Protein AF-A0A7L5YGP9-F1 (afdb_monomer_lite)

Structure (mmCIF, N/CA/C/O backbone):
data_AF-A0A7L5YGP9-F1
#
_entry.id   AF-A0A7L5YGP9-F1
#
loop_
_atom_site.group_PDB
_atom_site.id
_atom_site.type_symbol
_atom_site.label_atom_id
_atom_site.label_alt_id
_atom_site.label_comp_id
_atom_site.label_asym_id
_atom_site.label_entity_id
_atom_site.label_seq_id
_atom_site.pdbx_PDB_ins_code
_atom_site.Cartn_x
_atom_site.Cartn_y
_atom_site.Cartn_z
_atom_site.occupancy
_atom_site.B_iso_or_equiv
_atom_site.auth_seq_id
_atom_site.auth_comp_id
_atom_site.auth_asym_id
_atom_site.auth_atom_id
_atom_site.pdbx_PDB_model_num
ATOM 1 N N . MET A 1 1 ? -10.619 14.616 3.773 1.00 59.09 1 MET A N 1
ATOM 2 C CA . MET A 1 1 ? -10.717 13.932 5.082 1.00 59.09 1 MET A CA 1
ATOM 3 C C . MET A 1 1 ? -9.384 13.248 5.372 1.00 59.09 1 MET A C 1
ATOM 5 O O . MET A 1 1 ? -8.790 12.731 4.436 1.00 59.09 1 MET A O 1
ATOM 9 N N . LYS A 1 2 ? -8.867 13.290 6.608 1.00 81.75 2 LYS A N 1
ATOM 10 C CA . LYS A 1 2 ? -7.596 12.637 6.983 1.00 81.75 2 LYS A CA 1
ATOM 11 C C . LYS A 1 2 ? -7.876 11.243 7.558 1.00 81.75 2 LYS A C 1
ATOM 13 O O . LYS A 1 2 ? -7.812 11.047 8.763 1.00 81.75 2 LYS A O 1
ATOM 18 N N . LEU A 1 3 ? -8.242 10.312 6.679 1.00 85.75 3 LEU A N 1
ATOM 19 C CA . LEU A 1 3 ? -8.763 8.989 7.045 1.00 85.75 3 LEU A CA 1
ATOM 20 C C . LEU A 1 3 ? -7.790 8.154 7.892 1.00 85.75 3 LEU A C 1
ATOM 22 O O . LEU A 1 3 ? -8.204 7.544 8.867 1.00 85.75 3 LEU A O 1
ATOM 26 N N . LEU A 1 4 ? -6.489 8.204 7.590 1.00 86.38 4 LEU A N 1
ATOM 27 C CA . LEU A 1 4 ? -5.460 7.469 8.339 1.00 86.38 4 LEU A CA 1
ATOM 28 C C . LEU A 1 4 ? -5.273 7.932 9.800 1.00 86.38 4 LEU A C 1
ATOM 30 O O . LEU A 1 4 ? -4.543 7.290 10.545 1.00 86.38 4 LEU A O 1
ATOM 34 N N . GLY A 1 5 ? -5.909 9.033 10.216 1.00 85.88 5 GLY A N 1
ATOM 35 C CA . GLY A 1 5 ? -5.945 9.464 11.617 1.00 85.88 5 GLY A CA 1
ATOM 36 C C . GLY A 1 5 ? -7.137 8.920 12.413 1.00 85.88 5 GLY A C 1
ATOM 37 O O . GLY A 1 5 ? -7.219 9.179 13.611 1.00 85.88 5 GLY A O 1
ATOM 38 N N . ASP A 1 6 ? -8.072 8.214 11.772 1.00 89.75 6 ASP A N 1
ATOM 39 C CA . ASP A 1 6 ? -9.217 7.598 12.441 1.00 89.75 6 ASP A CA 1
ATOM 40 C C . ASP A 1 6 ? -8.780 6.291 13.135 1.00 89.75 6 ASP A C 1
ATOM 42 O O . ASP A 1 6 ? -8.277 5.392 12.456 1.00 89.75 6 ASP A O 1
ATOM 46 N N . PRO A 1 7 ? -8.967 6.139 14.461 1.00 87.50 7 PRO A N 1
ATOM 47 C CA . PRO A 1 7 ? -8.536 4.941 15.188 1.00 87.50 7 PRO A CA 1
ATOM 48 C C . PRO A 1 7 ? -9.210 3.645 14.717 1.00 87.50 7 PRO A C 1
ATOM 50 O O . PRO A 1 7 ? -8.584 2.582 14.707 1.00 87.50 7 PRO A O 1
ATOM 53 N N . THR A 1 8 ? -10.481 3.722 14.316 1.00 89.81 8 THR A N 1
ATOM 54 C CA . THR A 1 8 ? -11.241 2.573 13.806 1.00 89.81 8 THR A CA 1
ATOM 55 C C . THR A 1 8 ? -10.663 2.140 12.472 1.00 89.81 8 THR A C 1
ATOM 57 O O . THR A 1 8 ? -10.391 0.958 12.259 1.00 89.81 8 THR A O 1
ATOM 60 N N . LEU A 1 9 ? -10.410 3.106 11.587 1.00 87.56 9 LEU A N 1
ATOM 61 C CA . LEU A 1 9 ? -9.833 2.817 10.285 1.00 87.56 9 LEU A CA 1
ATOM 62 C C . LEU A 1 9 ? -8.386 2.334 10.398 1.00 87.56 9 LEU A C 1
ATOM 64 O O . LEU A 1 9 ? -8.025 1.390 9.710 1.00 87.56 9 LEU A O 1
ATOM 68 N N . ALA A 1 10 ? -7.576 2.918 11.280 1.00 86.00 10 ALA A N 1
ATOM 69 C CA . ALA A 1 10 ? -6.208 2.467 11.530 1.00 86.00 10 ALA A CA 1
ATOM 70 C C . ALA A 1 10 ? -6.171 1.003 11.999 1.00 86.00 10 ALA A C 1
ATOM 72 O O . ALA A 1 10 ? -5.343 0.227 11.528 1.00 86.00 10 ALA A O 1
ATOM 73 N N . THR A 1 11 ? -7.111 0.607 12.864 1.00 89.12 11 THR A N 1
ATOM 74 C CA . THR A 1 11 ? -7.249 -0.787 13.315 1.00 89.12 11 THR A CA 1
ATOM 75 C C . THR A 1 11 ? -7.596 -1.725 12.159 1.00 89.12 11 THR A C 1
ATOM 77 O O . THR A 1 11 ? -6.990 -2.785 12.033 1.00 89.12 11 THR A O 1
ATOM 80 N N . LEU A 1 12 ? -8.548 -1.336 11.305 1.00 88.94 12 LEU A N 1
ATOM 81 C CA . LEU A 1 12 ? -8.961 -2.131 10.143 1.00 88.94 12 LEU A CA 1
ATOM 82 C C . LEU A 1 12 ? -7.848 -2.241 9.099 1.00 88.94 12 LEU A C 1
ATOM 84 O O . LEU A 1 12 ? -7.558 -3.329 8.614 1.00 88.94 12 LEU A O 1
ATOM 88 N N . ILE A 1 13 ? -7.206 -1.119 8.774 1.00 89.50 13 ILE A N 1
ATOM 89 C CA . ILE A 1 13 ? -6.103 -1.053 7.816 1.00 89.50 13 ILE A CA 1
ATOM 90 C C . ILE A 1 13 ? -4.961 -1.953 8.279 1.00 89.50 13 ILE A C 1
ATOM 92 O O . ILE A 1 13 ? -4.471 -2.723 7.463 1.00 89.50 13 ILE A O 1
ATOM 96 N N . GLY A 1 14 ? -4.635 -1.961 9.577 1.00 87.19 14 GLY A N 1
ATOM 97 C CA . GLY A 1 14 ? -3.606 -2.823 10.166 1.00 87.19 14 GLY A CA 1
ATOM 98 C C . GLY A 1 14 ? -3.803 -4.332 9.954 1.00 87.19 14 GLY A C 1
ATOM 99 O O . GLY A 1 14 ? -2.858 -5.087 10.159 1.00 87.19 14 GLY A O 1
ATOM 100 N N . GLN A 1 15 ? -4.992 -4.778 9.535 1.00 91.31 15 GLN A N 1
ATOM 101 C CA . GLN A 1 15 ? -5.285 -6.179 9.215 1.00 91.31 15 GLN A CA 1
ATOM 102 C C . GLN A 1 15 ? -5.051 -6.536 7.740 1.00 91.31 15 GLN A C 1
ATOM 104 O O . GLN A 1 15 ? -5.128 -7.711 7.391 1.00 91.31 15 GLN A O 1
ATOM 109 N N . ALA A 1 16 ? -4.801 -5.556 6.868 1.00 92.50 16 ALA A N 1
ATOM 110 C CA . ALA A 1 16 ? -4.566 -5.803 5.451 1.00 92.50 16 ALA A CA 1
ATOM 111 C C . ALA A 1 16 ? -3.155 -6.347 5.198 1.00 92.50 16 ALA A C 1
ATOM 113 O O . ALA A 1 16 ? -2.187 -5.865 5.795 1.00 92.50 16 ALA A O 1
ATOM 114 N N . ASP A 1 17 ? -3.045 -7.275 4.242 1.00 92.38 17 ASP A N 1
ATOM 115 C CA . ASP A 1 17 ? -1.775 -7.893 3.830 1.00 92.38 17 ASP A CA 1
ATOM 116 C C . ASP A 1 17 ? -0.744 -6.864 3.343 1.00 92.38 17 ASP A C 1
ATOM 118 O O . ASP A 1 17 ? 0.457 -7.030 3.546 1.00 92.38 17 ASP A O 1
ATOM 122 N N . GLN A 1 18 ? -1.208 -5.780 2.710 1.00 92.88 18 GLN A N 1
ATOM 123 C CA . GLN A 1 18 ? -0.363 -4.679 2.260 1.00 92.88 18 GLN A CA 1
ATOM 124 C C . GLN A 1 18 ? -1.086 -3.334 2.390 1.00 92.88 18 GLN A C 1
ATOM 126 O O . GLN A 1 18 ? -2.252 -3.193 2.020 1.00 92.88 18 GLN A O 1
ATOM 131 N N . GLN A 1 19 ? -0.372 -2.328 2.901 1.00 93.94 19 GLN A N 1
ATOM 132 C CA . GLN A 1 19 ? -0.905 -1.001 3.207 1.00 93.94 19 GLN A CA 1
ATOM 133 C C . GLN A 1 19 ? 0.107 0.054 2.767 1.00 93.94 19 GLN A C 1
ATOM 135 O O . GLN A 1 19 ? 1.179 0.161 3.356 1.00 93.94 19 GLN A O 1
ATOM 140 N N . VAL A 1 20 ? -0.223 0.835 1.738 1.00 94.75 20 VAL A N 1
ATOM 141 C CA . VAL A 1 20 ? 0.702 1.831 1.181 1.00 94.75 20 VAL A CA 1
ATOM 142 C C . VAL A 1 20 ? 0.018 3.185 1.057 1.00 94.75 20 VAL A C 1
ATOM 144 O O . VAL A 1 20 ? -1.061 3.302 0.474 1.00 94.75 20 VAL A O 1
ATOM 147 N N . ALA A 1 21 ? 0.677 4.228 1.556 1.00 94.38 21 ALA A N 1
ATOM 148 C CA . ALA A 1 21 ? 0.333 5.617 1.291 1.00 94.38 21 ALA A CA 1
ATOM 149 C C . ALA A 1 21 ? 1.332 6.231 0.302 1.00 94.38 21 ALA A C 1
ATOM 151 O O . ALA A 1 21 ? 2.539 6.034 0.407 1.00 94.38 21 ALA A O 1
ATOM 152 N N . CYS A 1 22 ? 0.839 7.020 -0.654 1.00 95.31 22 CYS A N 1
ATOM 153 C CA . CYS A 1 22 ? 1.704 7.756 -1.577 1.00 95.31 22 CYS A CA 1
ATOM 154 C C . CYS A 1 22 ? 2.541 8.799 -0.819 1.00 95.31 22 CYS A C 1
ATOM 156 O O . CYS A 1 22 ? 1.984 9.728 -0.227 1.00 95.31 22 CYS A O 1
ATOM 158 N N . GLU A 1 23 ? 3.868 8.693 -0.891 1.00 96.38 23 GLU A N 1
ATOM 159 C CA . GLU A 1 23 ? 4.813 9.568 -0.186 1.00 96.38 23 GLU A CA 1
ATOM 160 C C . GLU A 1 23 ? 4.650 11.045 -0.564 1.00 96.38 23 GLU A C 1
ATOM 162 O O . GLU A 1 23 ? 4.625 11.917 0.304 1.00 96.38 23 GLU A O 1
ATOM 167 N N . HIS A 1 24 ? 4.447 11.326 -1.853 1.00 95.19 24 HIS A N 1
ATOM 168 C CA . HIS A 1 24 ? 4.329 12.685 -2.371 1.00 95.19 24 HIS A CA 1
ATOM 169 C C . HIS A 1 24 ? 3.052 13.346 -1.851 1.00 95.19 24 HIS A C 1
ATOM 171 O O . HIS A 1 24 ? 3.060 14.503 -1.426 1.00 95.19 24 HIS A O 1
ATOM 177 N N . SER A 1 25 ? 1.946 12.599 -1.850 1.00 93.62 25 SER A N 1
ATOM 178 C CA . SER A 1 25 ? 0.684 13.060 -1.278 1.00 93.62 25 SER A CA 1
ATOM 179 C C . SER A 1 25 ? 0.799 13.227 0.234 1.00 93.62 25 SER A C 1
ATOM 181 O O . SER A 1 25 ? 0.351 14.245 0.762 1.00 93.62 25 SER A O 1
ATOM 183 N N . TRP A 1 26 ? 1.423 12.278 0.935 1.00 94.81 26 TRP A N 1
ATOM 184 C CA . TRP A 1 26 ? 1.592 12.357 2.382 1.00 94.81 26 TRP A CA 1
ATOM 185 C C . TRP A 1 26 ? 2.388 13.595 2.782 1.00 94.81 26 TRP A C 1
ATOM 187 O O . TRP A 1 26 ? 1.882 14.424 3.536 1.00 94.81 26 TRP A O 1
ATOM 197 N N . PHE A 1 27 ? 3.573 13.794 2.205 1.00 94.62 27 PHE A N 1
ATOM 198 C CA . PHE A 1 27 ? 4.403 14.963 2.482 1.00 94.62 27 PHE A CA 1
ATOM 199 C C . PHE A 1 27 ? 3.665 16.271 2.171 1.00 94.62 27 PHE A C 1
ATOM 201 O O . PHE A 1 27 ? 3.659 17.194 2.985 1.00 94.62 27 PHE A O 1
ATOM 208 N N . ARG A 1 28 ? 2.959 16.336 1.034 1.00 95.12 28 ARG A N 1
ATOM 209 C CA . ARG A 1 28 ? 2.198 17.527 0.630 1.00 95.12 28 ARG A CA 1
ATOM 210 C C . ARG A 1 28 ? 1.103 17.917 1.629 1.00 95.12 28 ARG A C 1
ATOM 212 O O . ARG A 1 28 ? 0.867 19.108 1.812 1.00 95.12 28 ARG A O 1
ATOM 219 N N . PHE A 1 29 ? 0.409 16.951 2.233 1.00 93.44 29 PHE A N 1
ATOM 220 C CA . PHE A 1 29 ? -0.783 17.220 3.057 1.00 93.44 29 PHE A CA 1
ATOM 221 C C . PHE A 1 29 ? -0.577 17.034 4.567 1.00 93.44 29 PHE A C 1
ATOM 223 O O . PHE A 1 29 ? -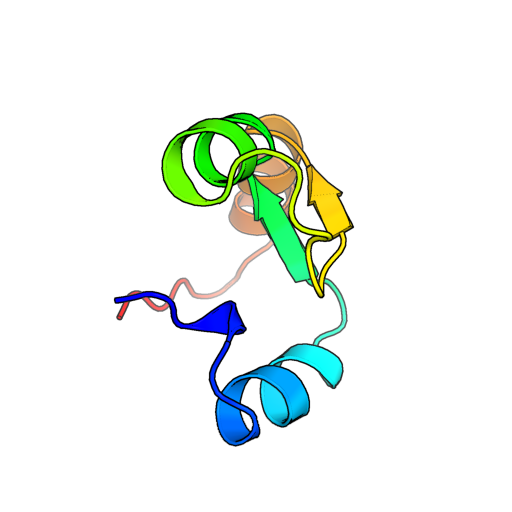1.375 17.541 5.363 1.00 93.44 29 PHE A O 1
ATOM 230 N N . MET A 1 30 ? 0.474 16.320 4.965 1.00 94.00 30 MET A N 1
ATOM 231 C CA . MET A 1 30 ? 0.796 15.986 6.357 1.00 94.00 30 MET A CA 1
ATOM 232 C C . MET A 1 30 ? 2.177 16.499 6.789 1.00 94.00 30 MET A C 1
ATOM 234 O O . MET A 1 30 ? 2.466 16.524 7.985 1.00 94.00 30 MET A O 1
ATOM 238 N N . GLY A 1 31 ? 3.019 16.956 5.856 1.00 92.06 31 GLY A N 1
ATOM 239 C CA . GLY A 1 31 ? 4.358 17.460 6.154 1.00 92.06 31 GLY A CA 1
ATOM 240 C C . GLY A 1 31 ? 5.281 16.360 6.676 1.00 92.06 31 GLY A C 1
ATOM 241 O O . GLY A 1 31 ? 5.377 15.289 6.085 1.00 92.06 31 GLY A O 1
ATOM 242 N N . GLN A 1 32 ? 5.958 16.630 7.795 1.00 91.81 32 GLN A N 1
ATOM 243 C CA . GLN A 1 32 ? 6.901 15.702 8.437 1.00 91.81 32 GLN A CA 1
ATOM 244 C C . GLN A 1 32 ? 6.241 14.738 9.440 1.00 91.81 32 GLN A C 1
ATOM 246 O O . GLN A 1 32 ? 6.939 14.052 10.184 1.00 91.81 32 GLN A O 1
ATOM 251 N N . GLN A 1 33 ? 4.907 14.694 9.510 1.00 93.06 33 GLN A N 1
ATOM 252 C CA . GLN A 1 33 ? 4.216 13.744 10.385 1.00 93.06 33 GLN A CA 1
ATOM 253 C C . GLN A 1 33 ? 4.514 12.305 9.950 1.00 93.06 33 GLN A C 1
ATOM 255 O O . GLN A 1 33 ? 4.482 11.995 8.757 1.00 93.06 33 GLN A O 1
ATOM 260 N N . ALA A 1 34 ? 4.764 11.425 10.922 1.00 91.69 34 ALA A N 1
ATOM 261 C CA . ALA A 1 34 ? 4.964 10.007 10.656 1.00 91.69 34 ALA A CA 1
ATOM 262 C C . ALA A 1 34 ? 3.712 9.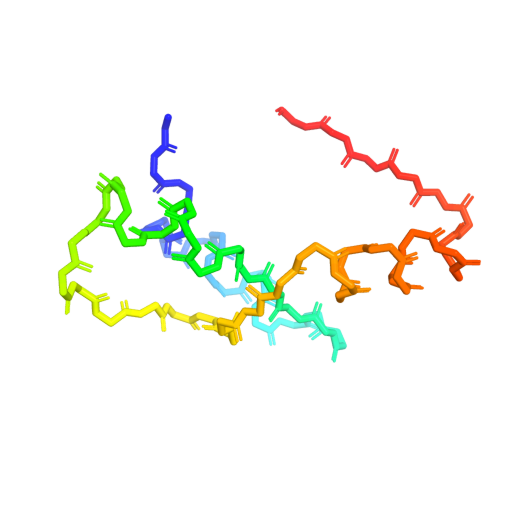406 9.999 1.00 91.69 34 ALA A C 1
ATOM 264 O O . ALA A 1 34 ? 2.590 9.639 10.456 1.00 91.69 34 ALA A O 1
ATOM 265 N N . CYS A 1 35 ? 3.906 8.650 8.918 1.00 92.19 35 CYS A N 1
ATOM 266 C CA . CYS A 1 35 ? 2.815 7.925 8.283 1.00 92.19 35 CYS A CA 1
ATOM 267 C C . CYS A 1 35 ? 2.530 6.642 9.075 1.00 92.19 35 CYS A C 1
ATOM 269 O O . CYS A 1 35 ? 3.477 5.927 9.400 1.00 92.19 35 CYS A O 1
ATOM 271 N N . PRO A 1 36 ? 1.261 6.339 9.402 1.00 90.56 36 PRO A N 1
ATOM 272 C CA . PRO A 1 36 ? 0.91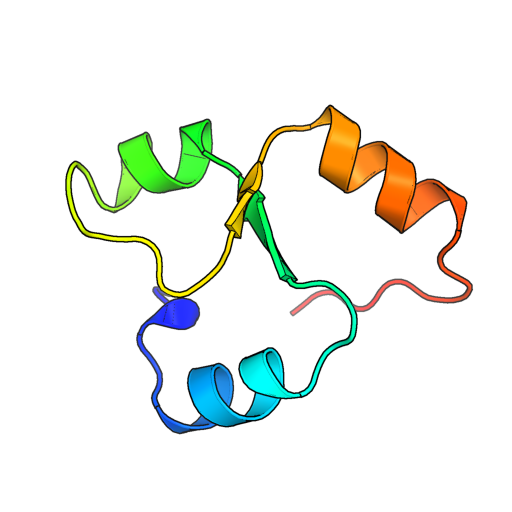5 5.130 10.150 1.00 90.56 36 PRO A CA 1
ATOM 273 C C . PRO A 1 36 ? 1.040 3.842 9.321 1.00 90.56 36 PRO A C 1
ATOM 275 O O . PRO A 1 36 ? 0.930 2.756 9.877 1.00 90.56 36 PRO A O 1
ATOM 278 N N . VAL A 1 37 ? 1.256 3.961 8.009 1.00 92.69 37 VAL A N 1
ATOM 279 C CA . VAL A 1 37 ? 1.448 2.850 7.069 1.00 92.69 37 VAL A CA 1
ATOM 280 C C . VAL A 1 37 ? 2.724 3.071 6.259 1.00 92.69 37 VAL A C 1
ATOM 282 O O . VAL A 1 37 ? 3.348 4.132 6.343 1.00 92.69 37 VAL A O 1
ATOM 285 N N . GLU A 1 38 ? 3.109 2.082 5.454 1.00 94.56 38 GLU A N 1
ATOM 286 C CA . GLU A 1 38 ? 4.276 2.186 4.585 1.00 94.56 38 GLU A CA 1
ATOM 287 C C . GLU A 1 38 ? 4.120 3.344 3.586 1.00 94.56 38 GLU A C 1
ATOM 289 O O . GLU A 1 38 ? 3.082 3.504 2.933 1.00 94.56 38 GLU A O 1
ATOM 294 N N . LEU A 1 39 ? 5.166 4.161 3.462 1.00 96.00 39 LEU A N 1
ATOM 295 C CA . LEU A 1 39 ? 5.255 5.165 2.409 1.00 96.00 39 LEU A CA 1
ATOM 296 C C . LEU A 1 39 ? 5.770 4.508 1.133 1.00 96.00 39 LEU A C 1
ATOM 298 O O . LEU A 1 39 ? 6.814 3.863 1.136 1.00 96.00 39 LEU A O 1
ATOM 302 N N . GLY A 1 40 ? 5.050 4.715 0.037 1.00 96.19 40 GLY A N 1
ATOM 303 C CA . GLY A 1 40 ? 5.419 4.196 -1.270 1.00 96.19 40 GLY A CA 1
ATOM 304 C C . GLY A 1 40 ? 5.142 5.181 -2.396 1.00 96.19 40 GLY A C 1
ATOM 305 O O . GLY A 1 40 ? 4.898 6.373 -2.198 1.00 96.19 40 GLY A O 1
ATOM 306 N N . SER A 1 41 ? 5.167 4.653 -3.612 1.00 96.06 41 SER A N 1
ATOM 307 C CA . SER A 1 41 ? 5.119 5.420 -4.852 1.00 96.06 41 SER A CA 1
ATOM 308 C C . SER A 1 41 ? 3.954 4.999 -5.750 1.00 96.06 41 SER A C 1
ATOM 310 O O . SER A 1 41 ? 3.207 4.058 -5.469 1.00 96.06 41 SER A O 1
ATOM 312 N N . GLN A 1 42 ? 3.832 5.669 -6.896 1.00 95.00 42 GLN A N 1
ATOM 313 C CA . GLN A 1 42 ? 2.911 5.259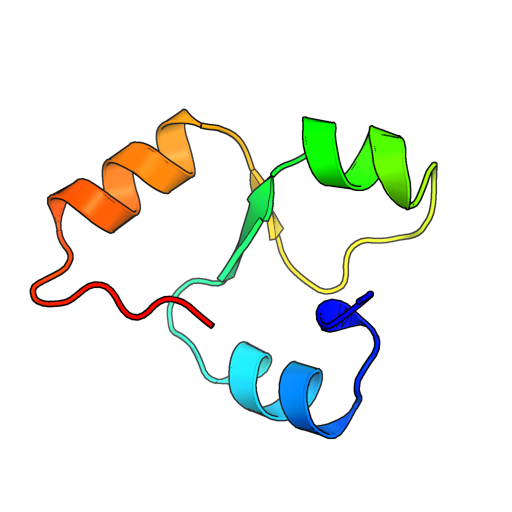 -7.956 1.00 95.00 42 GLN A CA 1
ATOM 314 C C . GLN A 1 42 ? 3.197 3.835 -8.474 1.00 95.00 42 GLN A C 1
ATOM 316 O O . GLN A 1 42 ? 2.270 3.146 -8.904 1.00 95.00 42 GLN A O 1
ATOM 321 N N . THR A 1 43 ? 4.442 3.358 -8.400 1.00 96.62 43 THR A N 1
ATOM 322 C CA . THR A 1 43 ? 4.799 1.989 -8.797 1.00 96.62 43 THR A CA 1
ATOM 323 C C . THR A 1 43 ? 4.139 0.959 -7.881 1.00 96.62 43 THR A C 1
ATOM 325 O O . THR A 1 43 ? 3.591 -0.021 -8.376 1.00 96.62 43 THR A O 1
ATOM 328 N N . ASN A 1 44 ? 4.105 1.206 -6.565 1.00 96.56 44 ASN A N 1
ATOM 329 C CA . ASN A 1 44 ? 3.405 0.337 -5.612 1.00 96.56 44 ASN A CA 1
ATOM 330 C C . ASN A 1 44 ? 1.908 0.287 -5.924 1.00 96.56 44 ASN A C 1
ATOM 332 O O . ASN A 1 44 ? 1.334 -0.794 -6.010 1.00 96.56 44 ASN A O 1
ATOM 336 N N . HIS A 1 45 ? 1.297 1.453 -6.166 1.00 94.69 45 HIS A N 1
ATOM 337 C CA . HIS A 1 45 ? -0.107 1.532 -6.563 1.00 94.69 45 HIS A CA 1
ATOM 338 C C . HIS A 1 45 ? -0.383 0.716 -7.833 1.00 94.69 45 HIS A C 1
ATOM 340 O O . HIS A 1 45 ? -1.309 -0.087 -7.856 1.00 94.69 45 HIS A O 1
ATOM 346 N N . SER A 1 46 ? 0.455 0.867 -8.862 1.00 96.81 46 SER A N 1
ATOM 347 C CA . SER A 1 46 ? 0.303 0.143 -10.131 1.00 96.81 46 SER A CA 1
ATOM 348 C C . SER A 1 46 ? 0.453 -1.370 -9.954 1.00 96.81 46 SER A C 1
ATOM 350 O O . SER A 1 46 ? -0.308 -2.130 -10.545 1.00 96.81 46 SER A O 1
ATOM 352 N N . ALA A 1 47 ? 1.393 -1.814 -9.114 1.00 97.00 47 ALA A N 1
ATOM 353 C CA . ALA A 1 47 ? 1.583 -3.228 -8.803 1.00 97.00 47 ALA A CA 1
ATOM 354 C C . ALA A 1 47 ? 0.369 -3.824 -8.071 1.00 97.00 47 ALA A C 1
ATOM 356 O O . ALA A 1 47 ? -0.115 -4.879 -8.469 1.00 97.00 47 ALA A O 1
ATOM 357 N N . MET A 1 48 ? -0.157 -3.131 -7.053 1.00 95.69 48 MET A N 1
ATOM 358 C CA . MET A 1 48 ? -1.344 -3.572 -6.309 1.00 95.69 48 MET A CA 1
ATOM 359 C C . MET A 1 48 ? -2.588 -3.623 -7.201 1.00 95.69 48 MET A C 1
ATOM 361 O O . MET A 1 48 ? -3.335 -4.594 -7.163 1.00 95.69 48 MET A O 1
ATOM 365 N N . VAL A 1 49 ? -2.788 -2.606 -8.044 1.00 96.25 49 VAL A N 1
ATOM 366 C CA . VAL A 1 49 ? -3.880 -2.578 -9.029 1.00 96.25 49 VAL A CA 1
ATOM 367 C C . VAL A 1 49 ? -3.749 -3.720 -10.035 1.00 96.25 49 VAL A C 1
ATOM 369 O O . VAL A 1 49 ? -4.750 -4.331 -10.388 1.00 96.25 49 VAL A O 1
ATOM 372 N N . GLY A 1 50 ? -2.528 -4.041 -10.471 1.00 97.56 50 GLY A N 1
ATOM 373 C CA . GLY A 1 50 ? -2.278 -5.100 -11.449 1.00 97.56 50 GLY A CA 1
ATOM 374 C C . GLY A 1 50 ? -2.640 -6.511 -10.977 1.00 97.56 50 GLY A C 1
ATOM 375 O O . GLY A 1 50 ? -2.826 -7.385 -11.819 1.00 97.56 50 GLY A O 1
ATOM 376 N N . VAL A 1 51 ? -2.748 -6.735 -9.663 1.00 96.44 51 VAL A N 1
ATOM 377 C CA . VAL A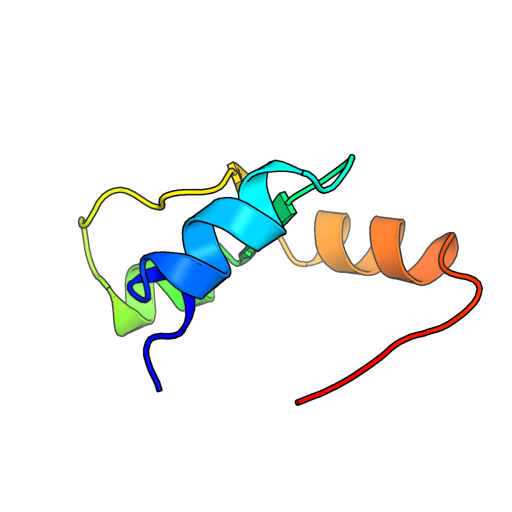 1 51 ? -3.106 -8.038 -9.070 1.00 96.44 51 VAL A CA 1
ATOM 378 C C . VAL A 1 51 ? -4.475 -8.043 -8.386 1.00 96.44 51 VAL A C 1
ATOM 380 O O . VAL A 1 51 ? -4.892 -9.079 -7.878 1.00 96.44 51 VAL A O 1
ATOM 383 N N . ALA A 1 52 ? -5.169 -6.905 -8.334 1.00 96.75 52 ALA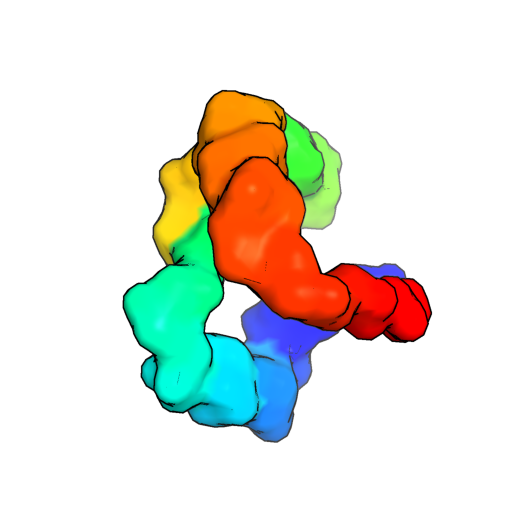 A N 1
ATOM 384 C CA . ALA A 1 52 ? -6.445 -6.796 -7.643 1.00 96.75 52 ALA A CA 1
ATOM 385 C C . ALA A 1 52 ? -7.596 -7.354 -8.493 1.00 96.75 52 ALA A C 1
ATOM 387 O O . ALA A 1 52 ? -7.800 -6.923 -9.626 1.00 96.75 52 ALA A O 1
ATOM 388 N N . ASP A 1 53 ? -8.414 -8.234 -7.911 1.00 98.00 53 ASP A N 1
ATOM 389 C CA . ASP A 1 53 ? -9.659 -8.690 -8.545 1.00 98.00 53 ASP A CA 1
ATOM 390 C C . ASP A 1 53 ? -10.733 -7.592 -8.568 1.00 98.00 53 ASP A C 1
ATOM 392 O O . ASP A 1 53 ? -11.545 -7.511 -9.487 1.00 98.00 53 ASP A O 1
ATOM 396 N N . ASN A 1 54 ? -10.760 -6.747 -7.531 1.00 97.19 54 ASN A N 1
ATOM 397 C CA . ASN A 1 54 ? -11.734 -5.673 -7.365 1.00 97.19 54 ASN A CA 1
ATOM 398 C C . ASN A 1 54 ? -11.069 -4.428 -6.773 1.00 97.19 54 ASN A C 1
ATOM 400 O O . ASN A 1 54 ? -10.216 -4.526 -5.892 1.00 97.19 54 ASN A O 1
ATOM 404 N N . ILE A 1 55 ? -11.522 -3.251 -7.209 1.00 95.88 55 ILE A N 1
ATOM 405 C CA . ILE A 1 55 ? -11.085 -1.957 -6.675 1.00 95.88 55 ILE A CA 1
ATOM 406 C C . ILE A 1 55 ? -12.297 -1.251 -6.074 1.00 95.88 55 ILE A C 1
ATOM 408 O O . ILE A 1 55 ? -13.271 -0.970 -6.770 1.00 95.88 55 ILE A O 1
ATOM 412 N N . LEU A 1 56 ? -12.220 -0.948 -4.779 1.00 91.69 56 LEU A N 1
ATOM 413 C CA . LEU A 1 56 ? -13.227 -0.175 -4.057 1.00 91.69 56 LEU A CA 1
ATOM 414 C C . LEU A 1 56 ? -12.696 1.239 -3.804 1.00 91.69 56 LEU A C 1
ATOM 416 O O . LEU A 1 56 ? -11.562 1.417 -3.362 1.00 91.69 56 LEU A O 1
ATOM 420 N N . THR A 1 57 ? -13.523 2.244 -4.079 1.00 89.88 57 THR A N 1
ATOM 421 C CA . THR A 1 57 ? -13.224 3.669 -3.876 1.00 89.88 57 THR A CA 1
ATOM 422 C C . THR A 1 57 ? -14.275 4.266 -2.943 1.00 89.88 57 THR A C 1
ATOM 424 O O . THR A 1 57 ? -15.448 3.905 -3.028 1.00 89.88 57 THR A O 1
ATOM 427 N N . LEU A 1 58 ? -13.833 5.150 -2.041 1.00 80.94 58 LEU A N 1
ATOM 428 C CA . LEU A 1 58 ? -14.634 5.789 -0.990 1.00 80.94 58 LEU A CA 1
ATOM 429 C C . LEU A 1 58 ? -14.627 7.313 -1.134 1.00 80.94 58 LEU A C 1
ATOM 431 O O . LEU A 1 58 ? -13.583 7.844 -1.582 1.00 80.94 58 LEU A O 1
#

pLDDT: mean 92.05, std 5.87, range [59.09, 98.0]

Foldseek 3Di:
DPQQPDPVSLVVQVPDPADEDAQVVCCVPPNPDDRSHHYDHVVVVVVCVVPDPDDDDD

Radius of gyration: 11.9 Å; chains: 1; bounding box: 22×26×27 Å

Secondary structure (DSSP, 8-state):
--GGG-HHHHHHHTTSS--EEEHHHHHHHHTTPPPSSEEE-HHHHHHHHHH-S-----

Sequence (58 aa):
MKLLGDPTLATLIGQADQQVACEHSWFRFMGQQACPVELGSQTNHSAMVGVADNILTL